Protein 3ONJ (pdb70)

Radius of gyration: 15.54 Å; Cα contacts (8 Å, |Δi|>4): 69; chains: 1; bounding box: 18×23×51 Å

B-factor: mean 13.5, std 8.33, range [3.35, 49.94]

Sequence (97 aa):
SLLISYESDFKTTLEQAKASLAEAPSQPLSQRNTTLKHVEQQQDELFDLLDQMDVEVNNSIGDASERATYKAKLREWKKTIQSDIKRPLQSLVDSGD

Organism: Saccharomyces cerevisiae (strain ATCC 204508 / S288c) (NCBI:txid559292)

Foldseek 3Di:
DVLVVLVVVLVVLLVVLLVLLVCLLVDDVVVSVVSLVVSVVSLVVNVVSLVVNLVCLVVPPDDPVVSVVSVVVSVVSVVC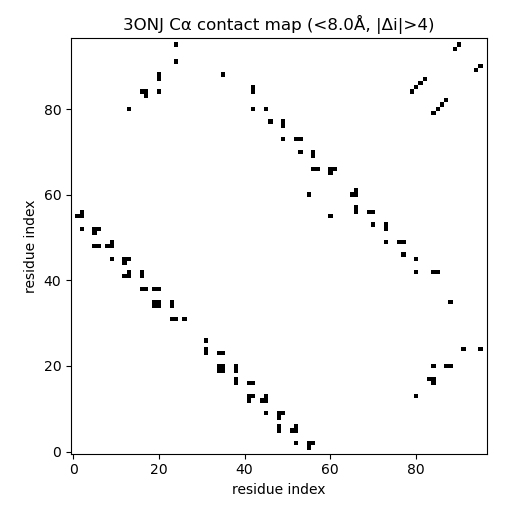SCVRRVVSSCCCVPVVD

Structure (mmCIF, N/CA/C/O backbone):
data_3ONJ
#
_entry.id   3ONJ
#
_cell.length_a   32.112
_cell.length_b   49.751
_cell.length_c   51.690
_cell.angle_alpha   90.000
_cell.angle_beta   90.000
_cell.angle_gamma   90.000
#
_symmetry.space_group_name_H-M   'P 21 21 21'
#
loop_
_entity.id
_entity.type
_entity.pdbx_description
1 polymer 't-SNARE VTI1'
2 water water
#
loop_
_atom_site.group_PDB
_atom_site.id
_atom_site.type_symbol
_atom_site.label_atom_id
_atom_site.label_alt_id
_atom_site.label_comp_id
_atom_site.label_asym_id
_atom_site.label_entity_id
_atom_site.label_seq_id
_atom_site.pdbx_PDB_ins_code
_atom_site.Cartn_x
_atom_site.Cartn_y
_atom_site.Cartn_z
_atom_site.occupancy
_atom_site.B_iso_or_equiv
_atom_site.auth_seq_id
_atom_site.auth_comp_id
_atom_site.auth_asym_id
_atom_site.auth_atom_id
_atom_site.pdbx_PDB_model_num
ATOM 1 N N . SER A 1 1 ? 7.896 -18.830 6.636 1.00 10.64 3 SER A N 1
ATOM 2 C CA . SER A 1 1 ? 7.536 -17.522 7.186 1.00 12.84 3 SER A CA 1
ATOM 3 C C . SER A 1 1 ? 7.121 -16.585 6.054 1.00 8.34 3 SER A C 1
ATOM 4 O O . SER A 1 1 ? 7.454 -16.831 4.895 1.00 4.82 3 SER A O 1
ATOM 7 N N . LEU A 1 2 ? 6.397 -15.518 6.379 1.00 6.09 4 LEU A N 1
ATOM 8 C CA . LEU A 1 2 ? 6.039 -14.535 5.361 1.00 5.71 4 LEU A CA 1
ATOM 9 C C . LEU A 1 2 ? 7.280 -13.924 4.733 1.00 7.26 4 LEU A C 1
ATOM 10 O O . LEU A 1 2 ? 7.379 -13.803 3.517 1.00 3.74 4 LEU A O 1
ATOM 15 N N . LEU A 1 3 ? 8.232 -13.543 5.579 1.00 6.30 5 LEU A N 1
ATOM 16 C CA . LEU A 1 3 ? 9.468 -12.933 5.103 1.00 5.08 5 LEU A CA 1
ATOM 17 C C . LEU A 1 3 ? 10.173 -13.786 4.059 1.00 6.20 5 LEU A C 1
ATOM 18 O O . LEU A 1 3 ? 10.619 -13.285 3.024 1.00 4.80 5 LEU A O 1
ATOM 23 N N . ILE A 1 4 ? 10.298 -15.075 4.338 1.00 3.35 6 ILE A N 1
ATOM 24 C CA . ILE A 1 4 ? 10.931 -15.971 3.383 1.00 4.99 6 ILE A CA 1
ATOM 25 C C . ILE A 1 4 ? 10.104 -16.053 2.099 1.00 4.62 6 ILE A C 1
ATOM 26 O O . ILE A 1 4 ? 10.649 -16.084 0.994 1.00 4.75 6 ILE A O 1
ATOM 31 N N . SER A 1 5 ? 8.784 -16.061 2.232 1.00 3.80 7 SER A N 1
ATOM 32 C CA . SER A 1 5 ? 7.939 -16.090 1.034 1.00 6.62 7 SER A CA 1
ATOM 33 C C . SER A 1 5 ? 8.206 -14.876 0.139 1.00 5.68 7 SER A C 1
ATOM 34 O O . SER A 1 5 ? 8.240 -14.998 -1.090 1.00 4.42 7 SER A O 1
ATOM 37 N N . TYR A 1 6 ? 8.413 -13.712 0.746 1.00 7.75 8 TYR A N 1
ATOM 38 C CA . TYR A 1 6 ? 8.664 -12.498 -0.034 1.00 5.06 8 TYR A CA 1
ATOM 39 C C . TYR A 1 6 ? 10.030 -12.533 -0.696 1.00 4.56 8 TYR A C 1
ATOM 40 O O . TYR A 1 6 ? 10.171 -12.112 -1.834 1.00 3.77 8 TYR A O 1
ATOM 49 N N . GLU A 1 7 ? 11.042 -12.992 0.037 1.00 4.33 9 GLU A N 1
ATOM 50 C CA . GLU A 1 7 ? 12.396 -13.084 -0.503 1.00 5.57 9 GLU A CA 1
ATOM 51 C C . GLU A 1 7 ? 12.460 -13.962 -1.745 1.00 6.28 9 GLU A C 1
ATOM 52 O O . GLU A 1 7 ? 13.077 -13.609 -2.760 1.00 4.03 9 GLU A O 1
ATOM 58 N N . SER A 1 8 ? 11.850 -15.135 -1.643 1.00 4.45 10 SER A N 1
ATOM 59 C CA . SER A 1 8 ? 11.816 -16.057 -2.765 1.00 4.65 10 SER A CA 1
ATOM 60 C C . SER A 1 8 ? 11.040 -15.472 -3.953 1.00 6.37 10 SER A C 1
ATOM 61 O O . SER A 1 8 ? 11.440 -15.638 -5.106 1.00 5.59 10 SER A O 1
ATOM 64 N N . ASP A 1 9 ? 9.936 -14.786 -3.665 1.00 4.97 11 ASP A N 1
ATOM 65 C CA . ASP A 1 9 ? 9.121 -14.158 -4.709 1.00 5.28 11 ASP A CA 1
ATOM 66 C C . ASP A 1 9 ? 9.928 -13.065 -5.393 1.00 6.05 11 ASP A C 1
ATOM 67 O O . ASP A 1 9 ? 9.905 -12.937 -6.626 1.00 6.14 11 ASP A O 1
ATOM 72 N N . PHE A 1 10 ? 10.657 -12.291 -4.592 1.00 4.15 12 PHE A N 1
ATOM 7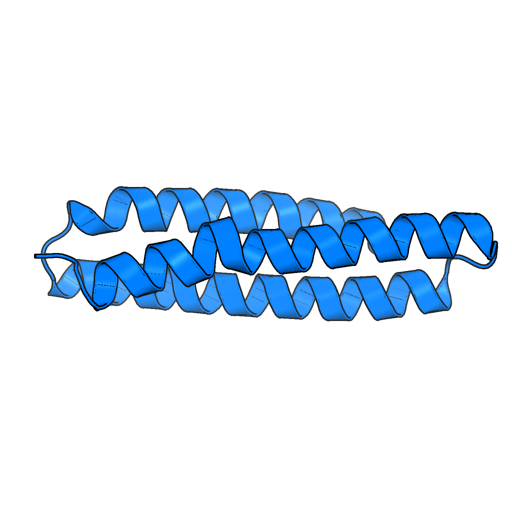3 C CA . PHE A 1 10 ? 11.530 -11.242 -5.119 1.00 4.09 12 PHE A CA 1
ATOM 74 C C . PHE A 1 10 ? 12.580 -11.828 -6.067 1.00 5.01 12 PHE A C 1
ATOM 75 O O . PHE A 1 10 ? 12.742 -11.368 -7.197 1.00 4.60 12 PHE A O 1
ATOM 83 N N . LYS A 1 11 ? 13.295 -12.847 -5.605 1.00 3.41 13 LYS A N 1
ATOM 84 C CA . LYS A 1 11 ? 14.371 -13.430 -6.402 1.00 6.77 13 LYS A CA 1
ATOM 85 C C . LYS A 1 11 ? 13.854 -14.040 -7.709 1.00 9.08 13 LYS A C 1
ATOM 86 O O . LYS A 1 11 ? 14.479 -13.876 -8.759 1.00 6.81 13 LYS A O 1
ATOM 92 N N . THR A 1 12 ? 12.720 -14.739 -7.637 1.00 3.86 14 THR A N 1
ATOM 93 C CA . THR A 1 12 ? 12.141 -15.396 -8.813 1.00 8.43 14 THR A CA 1
ATOM 94 C C . THR A 1 12 ? 11.611 -14.365 -9.821 1.00 7.39 14 THR A C 1
ATOM 95 O O . THR A 1 12 ? 11.791 -14.491 -11.038 1.00 5.15 14 THR A O 1
ATOM 99 N N . THR A 1 13 ? 10.965 -13.338 -9.297 1.00 5.91 15 THR A N 1
ATOM 100 C CA . THR A 1 13 ? 10.458 -12.253 -10.131 1.00 6.40 15 THR A CA 1
ATOM 101 C C . THR A 1 13 ? 11.600 -11.494 -10.803 1.00 6.25 15 THR A C 1
ATOM 102 O O . THR A 1 13 ? 11.521 -11.163 -11.984 1.00 8.34 15 THR A O 1
ATOM 106 N N . LEU A 1 14 ? 12.664 -11.219 -10.054 1.00 4.44 16 LEU A N 1
ATOM 107 C CA . LEU A 1 14 ? 13.820 -10.530 -10.616 1.00 5.59 16 LEU A CA 1
ATOM 108 C C . LEU A 1 14 ? 14.432 -11.348 -11.753 1.00 7.54 16 LEU A C 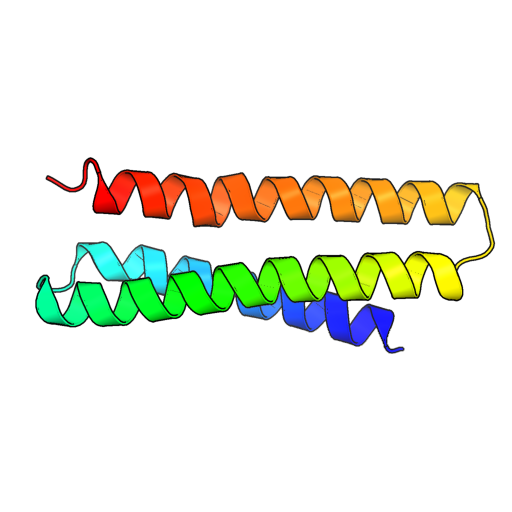1
ATOM 109 O O . LEU A 1 14 ? 14.742 -10.824 -12.831 1.00 7.22 16 LEU A O 1
ATOM 114 N N . GLU A 1 15 ? 14.591 -12.644 -11.519 1.00 5.99 17 GLU A N 1
ATOM 115 C CA . GLU A 1 15 ? 15.104 -13.535 -12.550 1.00 8.63 17 GLU A CA 1
ATOM 116 C C . GLU A 1 15 ? 14.238 -13.536 -13.820 1.00 10.71 17 GLU A C 1
ATOM 117 O O . GLU A 1 15 ? 14.766 -13.476 -14.936 1.00 7.35 17 GLU A O 1
ATOM 123 N N . GLN A 1 16 ? 12.917 -13.611 -13.649 1.00 8.32 18 GLN A N 1
ATOM 124 C CA . GLN A 1 16 ? 11.992 -13.620 -14.787 1.00 6.54 18 GLN A CA 1
ATOM 125 C C . GLN A 1 16 ? 12.076 -12.305 -15.555 1.00 8.56 18 GLN A C 1
ATOM 126 O O . GLN A 1 16 ? 12.126 -12.301 -16.791 1.00 9.92 18 GLN A O 1
ATOM 132 N N . ALA A 1 17 ? 12.093 -11.194 -14.819 1.00 7.14 19 ALA A N 1
ATOM 133 C CA . ALA A 1 17 ? 12.180 -9.866 -15.425 1.00 9.48 19 ALA A CA 1
ATOM 134 C C . ALA A 1 17 ? 13.458 -9.692 -16.240 1.00 6.22 19 ALA A C 1
ATOM 135 O O . ALA A 1 17 ? 13.437 -9.150 -17.350 1.00 7.98 19 ALA A O 1
ATOM 137 N N . LYS A 1 18 ? 14.579 -10.124 -15.669 1.00 5.69 20 LYS A N 1
ATOM 138 C CA . LYS A 1 18 ? 15.856 -10.028 -16.355 1.00 5.88 20 LYS A CA 1
ATOM 139 C C . LYS A 1 18 ? 15.851 -10.843 -17.643 1.00 6.50 20 LYS A C 1
ATOM 140 O O . LYS A 1 18 ? 16.427 -10.429 -18.646 1.00 7.78 20 LYS A O 1
ATOM 146 N N . ALA A 1 19 ? 15.211 -12.007 -17.612 1.00 6.52 21 ALA A N 1
ATOM 147 C CA . ALA A 1 19 ? 15.182 -12.874 -18.786 1.00 9.01 21 ALA A CA 1
ATOM 148 C C . ALA A 1 19 ? 14.328 -12.273 -19.915 1.00 12.04 21 ALA A C 1
ATOM 149 O O . ALA A 1 19 ? 14.712 -12.311 -21.093 1.00 8.09 21 ALA A O 1
ATOM 151 N N . SER A 1 20 ? 13.180 -11.707 -19.551 1.00 7.89 22 SER A N 1
ATOM 152 C CA . SER A 1 20 ? 12.321 -11.030 -20.519 1.00 11.77 22 SER A CA 1
ATOM 153 C C . SER A 1 20 ? 13.040 -9.819 -21.125 1.00 10.90 22 SER A C 1
ATOM 154 O O . SER A 1 20 ? 13.003 -9.602 -22.330 1.00 8.44 22 SER A O 1
ATOM 157 N N . LEU A 1 21 ? 13.705 -9.037 -20.283 1.00 9.65 23 LEU A N 1
ATOM 158 C CA . LEU A 1 21 ? 14.457 -7.885 -20.757 1.00 10.17 23 LEU A CA 1
ATOM 159 C C . LEU A 1 21 ? 15.595 -8.306 -21.703 1.00 12.24 23 LEU A C 1
ATOM 160 O O . LEU A 1 21 ? 15.883 -7.626 -22.686 1.00 12.47 23 LEU A O 1
ATOM 165 N N . ALA A 1 22 ? 16.235 -9.432 -21.408 1.00 8.29 24 ALA A N 1
ATOM 166 C CA . ALA A 1 22 ? 17.291 -9.949 -22.270 1.00 13.68 24 ALA A CA 1
ATOM 167 C C . ALA A 1 22 ? 16.760 -10.427 -23.632 1.00 10.44 24 ALA A C 1
ATOM 168 O O . ALA A 1 22 ? 17.476 -10.376 -24.624 1.00 9.55 24 ALA A O 1
ATOM 170 N N . GLU A 1 23 ? 15.508 -10.883 -23.676 1.00 6.96 25 GLU A N 1
ATOM 171 C CA . GLU A 1 23 ? 14.883 -11.296 -24.933 1.00 12.70 25 GLU A CA 1
ATOM 172 C C . GLU A 1 23 ? 14.397 -10.122 -25.770 1.00 10.76 25 GLU A C 1
ATOM 173 O O . GLU A 1 23 ? 14.390 -10.190 -27.001 1.00 11.63 25 GLU A O 1
ATOM 179 N N . ALA A 1 24 ? 13.985 -9.056 -25.088 1.00 7.16 26 ALA A N 1
ATOM 180 C CA . ALA A 1 24 ? 13.302 -7.924 -25.712 1.00 9.69 26 ALA A CA 1
ATOM 181 C C . ALA A 1 24 ? 13.993 -7.324 -26.950 1.00 9.89 26 ALA A C 1
ATOM 182 O O . ALA A 1 24 ? 13.326 -7.006 -27.932 1.00 8.50 26 ALA A O 1
ATOM 184 N N . PRO A 1 25 ? 15.326 -7.157 -26.904 1.00 8.46 27 PRO A N 1
ATOM 185 C CA . PRO A 1 25 ? 16.035 -6.556 -28.044 1.00 11.70 27 PRO A CA 1
ATOM 186 C C . PRO A 1 25 ? 15.900 -7.339 -29.358 1.00 16.15 27 PRO A C 1
ATOM 187 O O . PRO A 1 25 ? 16.160 -6.784 -30.431 1.00 16.66 27 PRO A O 1
ATOM 191 N N . SER A 1 26 ? 15.487 -8.599 -29.284 1.00 8.69 28 SER A N 1
ATOM 192 C CA . SER A 1 26 ? 15.376 -9.419 -30.485 1.00 12.53 28 SER A CA 1
ATOM 193 C C . SER A 1 26 ? 13.951 -9.442 -31.032 1.00 15.77 28 SER A C 1
ATOM 194 O O . SER A 1 26 ? 13.665 -10.133 -32.010 1.00 10.41 28 SER A O 1
ATOM 197 N N . GLN A 1 27 ? 13.056 -8.688 -30.398 1.00 12.72 29 GLN A N 1
ATOM 198 C CA . GLN A 1 27 ? 11.647 -8.683 -30.786 1.00 7.40 29 GLN A CA 1
ATOM 199 C C . GLN A 1 27 ? 11.308 -7.429 -31.581 1.00 8.50 29 GLN A C 1
ATOM 200 O O . GLN A 1 27 ? 11.763 -6.341 -31.242 1.00 8.60 29 GLN A O 1
ATOM 206 N N . PRO A 1 28 ? 10.502 -7.581 -32.647 1.00 11.06 30 PRO A N 1
ATOM 207 C CA . PRO A 1 28 ? 9.964 -6.439 -33.395 1.00 10.85 30 PRO A CA 1
ATOM 208 C C . PRO A 1 28 ? 9.237 -5.507 -32.430 1.00 11.85 30 PRO A C 1
ATOM 209 O O . PRO A 1 28 ? 8.688 -5.995 -31.446 1.00 9.20 30 PRO A O 1
ATOM 213 N N . LEU A 1 29 ? 9.228 -4.204 -32.709 1.00 7.50 31 LEU A N 1
ATOM 214 C CA . LEU A 1 29 ? 8.792 -3.212 -31.723 1.00 12.11 31 LEU A CA 1
ATOM 215 C C . LEU A 1 29 ? 7.399 -3.413 -31.114 1.00 7.19 31 LEU A C 1
ATOM 216 O O . LEU A 1 29 ? 7.207 -3.178 -29.932 1.00 9.89 31 LEU A O 1
ATOM 221 N N . SER A 1 30 ? 6.424 -3.825 -31.908 1.00 6.15 32 SER A N 1
ATOM 222 C CA . SER A 1 30 ? 5.084 -3.997 -31.370 1.00 8.65 32 SER A CA 1
ATOM 223 C C . SER A 1 30 ? 5.063 -5.043 -30.246 1.00 9.50 32 SER A C 1
ATOM 224 O O . SER A 1 30 ? 4.502 -4.808 -29.166 1.00 11.04 32 SER A O 1
ATOM 227 N N . GLN A 1 31 ? 5.700 -6.183 -30.490 1.00 8.75 33 GLN A N 1
ATOM 228 C CA . GLN A 1 31 ? 5.826 -7.224 -29.468 1.00 7.53 33 GLN A CA 1
ATOM 229 C C . GLN A 1 31 ? 6.729 -6.745 -28.343 1.00 7.66 33 GLN A C 1
ATOM 230 O O . GLN A 1 31 ? 6.469 -6.994 -27.163 1.00 8.45 33 GLN A O 1
ATOM 236 N N . ARG A 1 32 ? 7.800 -6.053 -28.712 1.00 8.32 34 ARG A N 1
ATOM 237 C CA . ARG A 1 32 ? 8.737 -5.543 -27.724 1.00 6.73 34 ARG A CA 1
ATOM 238 C C . ARG A 1 32 ? 8.022 -4.630 -26.730 1.00 9.27 34 ARG A C 1
ATOM 239 O O . ARG A 1 32 ? 8.285 -4.670 -25.521 1.00 7.79 34 ARG A O 1
ATOM 247 N N . ASN A 1 33 ? 7.126 -3.801 -27.252 1.00 6.91 35 ASN A N 1
ATOM 248 C CA . ASN A 1 33 ? 6.353 -2.892 -26.423 1.00 7.59 35 ASN A CA 1
ATOM 249 C C . ASN A 1 33 ? 5.595 -3.661 -25.357 1.00 8.32 35 ASN A C 1
ATOM 250 O O . ASN A 1 33 ? 5.595 -3.278 -24.187 1.00 7.38 35 ASN A O 1
ATOM 255 N N . THR A 1 34 ? 4.974 -4.764 -25.755 1.00 5.67 36 THR A N 1
ATOM 256 C CA . THR A 1 34 ? 4.246 -5.613 -24.807 1.00 8.17 36 THR A CA 1
ATOM 257 C C . THR A 1 34 ? 5.178 -6.243 -23.761 1.00 7.06 36 THR A C 1
ATOM 258 O O . THR A 1 34 ? 4.894 -6.219 -22.572 1.00 6.38 36 THR A O 1
ATOM 262 N N . THR A 1 35 ? 6.295 -6.796 -24.214 1.00 6.34 37 THR A N 1
ATOM 263 C CA . THR A 1 35 ? 7.288 -7.366 -23.315 1.00 7.81 37 THR A CA 1
ATOM 264 C C . THR A 1 35 ? 7.804 -6.357 -22.286 1.00 6.73 37 THR A C 1
ATOM 265 O O . THR A 1 35 ? 7.875 -6.657 -21.098 1.00 5.80 37 THR A O 1
ATOM 269 N N . LEU A 1 36 ? 8.152 -5.160 -22.742 1.00 5.57 38 LEU A N 1
ATOM 270 C CA . LEU A 1 36 ? 8.636 -4.131 -21.825 1.00 4.11 38 LEU A CA 1
ATOM 271 C C . LEU A 1 36 ? 7.587 -3.681 -20.795 1.00 7.08 38 LEU A C 1
ATOM 272 O O . LEU A 1 36 ? 7.924 -3.355 -19.664 1.00 5.31 38 LEU A O 1
ATOM 277 N N . LYS A 1 37 ? 6.321 -3.631 -21.183 1.00 7.42 39 LYS A N 1
ATOM 278 C CA . LYS A 1 37 ? 5.282 -3.325 -20.199 1.00 6.98 39 LYS A CA 1
ATOM 279 C C . LYS A 1 37 ? 5.231 -4.402 -19.122 1.00 6.39 39 LYS A C 1
ATOM 280 O O . LYS A 1 37 ? 4.988 -4.105 -17.952 1.00 6.63 39 LYS A O 1
ATOM 286 N N . HIS A 1 38 ? 5.448 -5.653 -19.518 1.00 5.78 40 HIS A N 1
ATOM 287 C CA . HIS A 1 38 ? 5.470 -6.748 -18.551 1.00 8.49 40 HIS A CA 1
ATOM 288 C C . HIS A 1 38 ? 6.670 -6.599 -17.607 1.00 7.58 40 HIS A C 1
ATOM 289 O O . HIS A 1 38 ? 6.544 -6.783 -16.402 1.00 7.84 40 HIS A O 1
ATOM 296 N N . VAL A 1 39 ? 7.828 -6.267 -18.168 1.00 5.97 41 VAL A N 1
ATOM 297 C CA . VAL A 1 39 ? 9.020 -6.005 -17.366 1.00 5.81 41 VAL A CA 1
ATOM 298 C C . VAL A 1 39 ? 8.761 -4.853 -16.397 1.00 7.06 41 VAL A C 1
ATOM 299 O O . VAL A 1 39 ? 9.171 -4.899 -15.235 1.00 6.16 41 VAL A O 1
ATOM 303 N N . GLU A 1 40 ? 8.074 -3.820 -16.875 1.00 4.96 42 GLU A N 1
ATOM 304 C CA . GLU A 1 40 ? 7.759 -2.672 -16.020 1.00 6.64 42 GLU A CA 1
ATOM 305 C C . GLU A 1 40 ? 6.823 -3.070 -14.875 1.00 7.71 42 GLU A C 1
ATOM 306 O O . GLU A 1 40 ? 6.977 -2.627 -13.734 1.00 6.09 42 GLU A O 1
ATOM 312 N N . GLN A 1 41 ? 5.864 -3.934 -15.168 1.00 6.74 43 GLN A N 1
ATOM 313 C CA . GLN A 1 41 ? 4.988 -4.435 -14.121 1.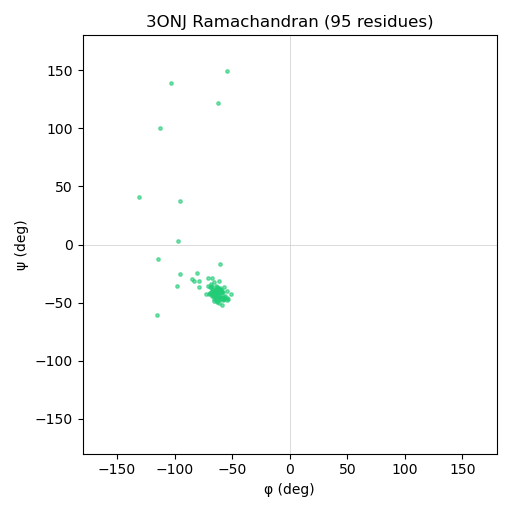00 7.35 43 GLN A CA 1
ATOM 314 C C . GLN A 1 41 ? 5.775 -5.224 -13.079 1.00 8.31 43 GLN A C 1
ATOM 315 O O . GLN A 1 41 ? 5.532 -5.099 -11.873 1.00 6.64 43 GLN A O 1
ATOM 321 N N . GLN A 1 42 ? 6.709 -6.046 -13.543 1.00 6.01 44 GLN A N 1
ATOM 322 C CA . GLN A 1 42 ? 7.527 -6.846 -12.631 1.00 7.02 44 GLN A CA 1
ATOM 323 C C . GLN A 1 42 ? 8.464 -5.957 -11.801 1.00 6.71 44 GLN A C 1
ATOM 324 O O . GLN A 1 42 ? 8.670 -6.186 -10.606 1.00 5.43 44 GLN A O 1
ATOM 330 N N . GLN A 1 43 ? 9.002 -4.919 -12.429 1.00 5.44 45 GLN A N 1
ATOM 331 C CA . GLN A 1 43 ? 9.767 -3.914 -11.695 1.00 5.28 45 GLN A CA 1
ATOM 332 C C . GLN A 1 43 ? 8.933 -3.346 -10.534 1.00 5.45 45 GLN A C 1
ATOM 333 O O . GLN A 1 43 ? 9.413 -3.228 -9.413 1.00 3.78 45 GLN A O 1
ATOM 339 N N . ASP A 1 44 ? 7.676 -3.007 -10.808 1.00 3.90 46 ASP A N 1
ATOM 340 C CA . ASP A 1 44 ? 6.783 -2.518 -9.759 1.00 8.23 46 ASP A CA 1
ATOM 341 C C . ASP A 1 44 ? 6.534 -3.564 -8.669 1.00 5.55 46 ASP A C 1
ATOM 342 O O . ASP A 1 44 ? 6.509 -3.233 -7.487 1.00 5.49 46 ASP A O 1
ATOM 347 N N . GLU A 1 45 ? 6.361 -4.823 -9.066 1.00 7.62 47 GLU A N 1
ATOM 348 C CA . GLU A 1 45 ? 6.173 -5.907 -8.101 1.00 4.05 47 GLU A CA 1
ATOM 349 C C . GLU A 1 45 ? 7.386 -6.035 -7.195 1.00 5.45 47 GLU A C 1
ATOM 350 O O . GLU A 1 45 ? 7.250 -6.296 -6.001 1.00 5.49 47 GLU A O 1
ATOM 356 N N . LEU A 1 46 ? 8.570 -5.866 -7.770 1.00 3.75 48 LEU A N 1
ATOM 357 C CA . LEU A 1 46 ? 9.823 -5.885 -7.005 1.00 3.48 48 LEU A CA 1
ATOM 358 C C . LEU A 1 46 ? 9.891 -4.800 -5.933 1.00 3.98 48 LEU A C 1
ATOM 359 O O . LEU A 1 46 ? 10.278 -5.071 -4.793 1.00 4.56 48 LEU A O 1
ATOM 364 N N . PHE A 1 47 ? 9.541 -3.571 -6.301 1.00 4.53 49 PHE A N 1
ATOM 365 C CA . PHE A 1 47 ? 9.419 -2.494 -5.311 1.00 5.51 49 PHE A CA 1
ATOM 366 C C . PHE A 1 47 ? 8.340 -2.794 -4.272 1.00 5.13 49 PHE A C 1
ATOM 367 O O . PHE A 1 47 ? 8.518 -2.521 -3.089 1.00 7.92 49 PHE A O 1
ATOM 375 N N . ASP A 1 48 ? 7.215 -3.333 -4.723 1.00 5.26 50 ASP A N 1
ATOM 376 C CA . ASP A 1 48 ? 6.143 -3.765 -3.810 1.00 7.44 50 ASP A CA 1
ATOM 377 C C . ASP A 1 48 ? 6.655 -4.784 -2.796 1.00 6.72 50 ASP A C 1
ATOM 378 O O . ASP A 1 48 ? 6.345 -4.711 -1.609 1.00 4.70 50 ASP A O 1
ATOM 383 N N . LEU A 1 49 ? 7.409 -5.765 -3.279 1.00 5.40 51 LEU A N 1
ATOM 384 C CA . LEU A 1 49 ? 7.953 -6.785 -2.392 1.00 7.55 51 LEU A CA 1
ATOM 385 C C . LEU A 1 49 ? 8.948 -6.202 -1.396 1.00 6.74 51 LEU A C 1
ATOM 386 O O . LEU A 1 49 ? 8.936 -6.576 -0.226 1.00 5.51 51 LEU A O 1
ATOM 391 N N . LEU A 1 50 ? 9.796 -5.280 -1.851 1.00 5.96 52 LEU A N 1
ATOM 392 C CA . LEU A 1 50 ? 10.712 -4.581 -0.949 1.00 5.34 52 LEU A CA 1
ATOM 393 C C . LEU A 1 50 ? 9.955 -3.875 0.181 1.00 7.19 52 LEU A C 1
ATOM 394 O O . LEU A 1 50 ? 10.355 -3.944 1.339 1.00 5.84 52 LEU A O 1
ATOM 399 N N . ASP A 1 51 ? 8.875 -3.178 -0.170 1.00 6.55 53 ASP A N 1
ATOM 400 C CA . ASP A 1 51 ? 8.016 -2.522 0.821 1.00 4.88 53 ASP A CA 1
ATOM 401 C C . ASP A 1 51 ? 7.455 -3.527 1.843 1.00 7.41 53 ASP A C 1
ATOM 402 O O . ASP A 1 51 ? 7.478 -3.283 3.047 1.00 6.60 53 ASP A O 1
ATOM 407 N N . GLN A 1 52 ? 6.944 -4.652 1.356 1.00 5.62 54 GLN A N 1
ATOM 408 C CA . GLN A 1 52 ? 6.415 -5.695 2.238 1.00 4.87 54 GLN A CA 1
ATOM 409 C C . GLN A 1 52 ? 7.502 -6.293 3.138 1.00 4.17 54 GLN A C 1
ATOM 410 O O . GLN A 1 52 ? 7.274 -6.562 4.312 1.00 4.25 54 GLN A O 1
ATOM 416 N N . MET A 1 53 ? 8.693 -6.499 2.594 1.00 4.51 55 MET A N 1
ATOM 417 C CA . MET A 1 53 ? 9.794 -6.991 3.417 1.00 3.77 55 MET A CA 1
ATOM 418 C C . MET A 1 53 ? 10.241 -5.994 4.497 1.00 5.75 55 MET A C 1
ATOM 419 O O . MET A 1 53 ? 10.510 -6.387 5.631 1.00 6.12 55 MET A O 1
ATOM 424 N N . ASP A 1 54 ? 10.323 -4.714 4.143 1.00 9.31 56 ASP A N 1
ATOM 425 C CA . ASP A 1 54 ? 10.658 -3.667 5.112 1.00 8.02 56 ASP A CA 1
ATOM 426 C C . ASP A 1 54 ? 9.709 -3.732 6.305 1.00 8.78 56 ASP A C 1
ATOM 427 O O . ASP A 1 54 ? 10.139 -3.675 7.453 1.00 5.94 56 ASP A O 1
ATOM 432 N N . VAL A 1 55 ? 8.415 -3.823 6.016 1.00 6.10 57 VAL A N 1
ATOM 433 C CA . VAL A 1 55 ? 7.391 -3.847 7.056 1.00 5.42 57 VAL A CA 1
ATOM 434 C C . VAL A 1 55 ? 7.526 -5.110 7.898 1.00 12.10 57 VAL A C 1
ATOM 435 O O . VAL A 1 55 ? 7.473 -5.055 9.126 1.00 7.33 57 VAL A O 1
ATOM 439 N N . GLU A 1 56 ? 7.717 -6.242 7.229 1.00 7.53 58 GLU A N 1
ATOM 440 C CA . GLU A 1 56 ? 7.819 -7.527 7.923 1.00 11.47 58 GLU A CA 1
ATOM 441 C C . GLU A 1 56 ? 9.100 -7.654 8.749 1.00 10.29 58 GLU A C 1
ATOM 442 O O . GLU A 1 56 ? 9.101 -8.244 9.832 1.00 10.22 58 GLU A O 1
ATOM 448 N N . VAL A 1 57 ? 10.194 -7.106 8.240 1.00 6.05 59 VAL A N 1
ATOM 449 C CA . VAL A 1 57 ? 11.421 -7.069 9.016 1.00 6.96 59 VAL A CA 1
ATOM 450 C C . VAL A 1 57 ? 11.187 -6.224 10.263 1.00 10.86 59 VAL A C 1
ATOM 451 O O . VAL A 1 57 ? 11.492 -6.641 11.380 1.00 14.43 59 VAL A O 1
ATOM 455 N N . ASN A 1 58 ? 10.608 -5.046 10.060 1.00 8.66 60 ASN A N 1
ATOM 456 C CA . ASN A 1 58 ? 10.313 -4.125 11.157 1.00 12.11 60 ASN A CA 1
ATOM 457 C C . ASN A 1 58 ? 9.418 -4.775 12.211 1.00 16.21 60 ASN A C 1
ATOM 458 O O . ASN A 1 58 ? 9.588 -4.537 13.407 1.00 18.34 60 ASN A O 1
ATOM 463 N N . ASN A 1 59 ? 8.481 -5.614 11.776 1.00 12.08 61 ASN A N 1
ATOM 464 C CA . ASN A 1 59 ? 7.522 -6.233 12.696 1.00 13.08 61 ASN A CA 1
ATOM 465 C C . ASN A 1 59 ? 8.001 -7.505 13.384 1.00 18.17 61 ASN A C 1
ATOM 466 O O . ASN A 1 59 ? 7.560 -7.814 14.493 1.00 11.46 61 ASN A O 1
ATOM 471 N N . SER A 1 60 ? 8.877 -8.258 12.728 1.00 17.53 62 SER A N 1
ATOM 472 C CA . SER A 1 60 ? 9.189 -9.604 13.205 1.00 16.29 62 SER A CA 1
ATOM 473 C C . SER A 1 60 ? 10.621 -9.822 13.687 1.00 15.41 62 SER A C 1
ATOM 474 O O . SER A 1 60 ? 10.913 -10.838 14.313 1.00 23.70 62 SER A O 1
ATOM 477 N N . ILE A 1 61 ? 11.515 -8.885 13.401 1.00 16.35 63 ILE A N 1
ATOM 478 C CA . ILE A 1 61 ? 12.914 -9.057 13.779 1.00 18.64 63 ILE A CA 1
ATOM 479 C C . ILE A 1 61 ? 13.322 -8.042 14.849 1.00 16.56 63 ILE A C 1
ATOM 480 O O . ILE A 1 61 ? 13.603 -6.880 14.550 1.00 21.72 63 ILE A O 1
ATOM 485 N N . GLY A 1 62 ? 13.348 -8.489 16.101 1.00 18.46 64 GLY A N 1
ATOM 486 C CA . GLY A 1 62 ? 13.553 -7.602 17.230 1.00 16.81 64 GLY A CA 1
ATOM 487 C C . GLY A 1 62 ? 14.999 -7.268 17.545 1.00 20.97 64 GLY A C 1
ATOM 488 O O . GLY A 1 62 ? 15.288 -6.177 18.036 1.00 26.33 64 GLY A O 1
ATOM 489 N N . ASP A 1 63 ? 15.906 -8.200 17.269 1.00 23.65 65 ASP A N 1
ATOM 490 C CA . ASP A 1 63 ? 17.336 -7.974 17.495 1.00 22.21 65 ASP A CA 1
ATOM 491 C C . ASP A 1 63 ? 17.867 -6.818 16.645 1.00 25.85 65 ASP A C 1
ATOM 492 O O . ASP A 1 63 ? 17.774 -6.853 15.421 1.00 21.07 65 ASP A O 1
ATOM 494 N N . ALA A 1 64 ? 18.432 -5.807 17.301 1.00 23.48 66 ALA A N 1
ATOM 495 C CA . ALA A 1 64 ? 18.889 -4.592 16.623 1.00 31.97 66 ALA A CA 1
ATOM 496 C C . ALA A 1 64 ? 19.962 -4.856 15.563 1.00 32.48 66 ALA A C 1
ATOM 497 O O . ALA A 1 64 ? 19.960 -4.232 14.499 1.00 20.42 66 ALA A O 1
ATOM 499 N N . SER A 1 65 ? 20.875 -5.775 15.866 1.00 32.84 67 SER A N 1
ATOM 500 C CA . SER A 1 65 ? 21.961 -6.125 14.954 1.00 31.33 67 SER A CA 1
ATOM 501 C C . SER A 1 65 ? 21.466 -6.929 13.756 1.00 32.33 67 SER A C 1
ATOM 502 O O . SER A 1 65 ? 21.893 -6.698 12.628 1.00 29.07 67 SER A O 1
ATOM 505 N N . GLU A 1 66 ? 20.573 -7.881 14.012 1.00 22.62 68 GLU A N 1
ATOM 506 C CA . GLU A 1 66 ? 20.010 -8.711 12.955 1.00 26.55 68 GLU A CA 1
ATOM 507 C C . GLU A 1 66 ? 19.048 -7.919 12.062 1.00 20.67 68 GLU A C 1
ATOM 508 O O . GLU A 1 66 ? 18.893 -8.217 10.878 1.00 18.52 68 GLU A O 1
ATOM 514 N N . ARG A 1 67 ? 18.414 -6.903 12.634 1.00 16.42 69 ARG A N 1
ATOM 515 C CA . ARG A 1 67 ? 17.593 -5.989 11.857 1.00 19.04 69 ARG A CA 1
ATOM 516 C C . ARG A 1 67 ? 18.472 -5.170 10.906 1.00 19.23 69 ARG A C 1
ATOM 517 O O . ARG A 1 67 ? 18.144 -5.009 9.731 1.00 11.06 69 ARG A O 1
ATOM 520 N N . ALA A 1 68 ? 19.596 -4.671 11.416 1.00 13.47 70 ALA A N 1
ATOM 521 C CA . ALA A 1 68 ? 20.529 -3.890 10.608 1.00 18.83 70 ALA A CA 1
ATOM 522 C C . ALA A 1 68 ? 21.070 -4.700 9.426 1.00 12.31 70 ALA A C 1
ATOM 523 O O . ALA A 1 68 ? 21.263 -4.171 8.327 1.00 13.46 70 ALA A O 1
ATOM 525 N N . THR A 1 69 ? 21.302 -5.986 9.658 1.00 14.11 71 THR A N 1
ATOM 526 C CA . THR A 1 69 ? 21.748 -6.896 8.610 1.00 15.36 71 THR A CA 1
ATOM 527 C C . THR A 1 69 ? 20.678 -7.076 7.533 1.00 19.93 71 THR A C 1
ATOM 528 O O . THR A 1 69 ? 20.953 -7.009 6.331 1.00 8.96 71 THR A O 1
ATOM 532 N N . TYR A 1 70 ? 19.447 -7.303 7.962 1.00 12.32 72 TYR A N 1
ATOM 533 C CA . TYR A 1 70 ? 18.377 -7.438 7.005 1.00 11.84 72 TYR A CA 1
ATOM 534 C C . TYR A 1 70 ? 18.199 -6.148 6.219 1.00 10.31 72 TYR A C 1
ATOM 535 O O . TYR A 1 70 ? 17.959 -6.162 5.014 1.00 9.99 72 TYR A O 1
ATOM 544 N N . LYS A 1 71 ? 18.327 -5.028 6.914 1.00 11.44 73 LYS A N 1
ATOM 545 C CA . LYS A 1 71 ? 18.103 -3.742 6.293 1.00 12.85 73 LYS A CA 1
ATOM 546 C C . LYS A 1 71 ? 19.188 -3.421 5.276 1.00 12.90 73 LYS A C 1
ATOM 547 O O . LYS A 1 71 ? 18.914 -2.791 4.266 1.00 9.53 73 LYS A O 1
ATOM 550 N N . ALA A 1 72 ? 20.415 -3.860 5.532 1.00 10.68 74 ALA A 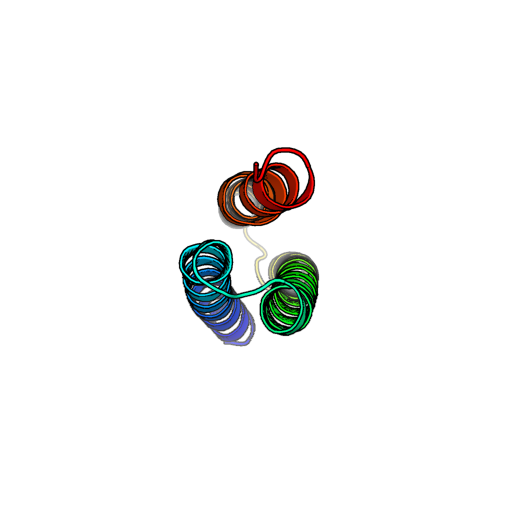N 1
ATOM 551 C CA . ALA A 1 72 ? 21.477 -3.681 4.551 1.00 10.07 74 ALA A CA 1
ATOM 552 C C . ALA A 1 72 ? 21.201 -4.524 3.294 1.00 6.83 74 ALA A C 1
ATOM 553 O O . ALA A 1 72 ? 21.438 -4.086 2.172 1.00 7.83 74 ALA A O 1
ATOM 555 N N . LYS A 1 73 ? 20.710 -5.739 3.493 1.00 6.96 75 LYS A N 1
ATOM 556 C CA . LYS A 1 73 ? 20.426 -6.639 2.383 1.00 6.82 75 LYS A CA 1
ATOM 557 C C . LYS A 1 73 ? 19.335 -6.035 1.489 1.00 9.15 75 LYS A C 1
ATOM 558 O O . LYS A 1 73 ? 19.460 -6.040 0.267 1.00 4.79 75 LYS A O 1
ATOM 564 N N . LEU A 1 74 ? 18.292 -5.482 2.112 1.00 7.15 76 LEU A N 1
ATOM 565 C CA . LEU A 1 74 ? 17.156 -4.932 1.375 1.00 7.31 76 LEU A CA 1
ATOM 566 C C . LEU A 1 74 ? 17.579 -3.692 0.591 1.00 5.85 76 LEU A C 1
ATOM 567 O O . LEU A 1 74 ? 17.132 -3.465 -0.532 1.00 4.23 76 LEU A O 1
ATOM 572 N N . ARG A 1 75 ? 18.473 -2.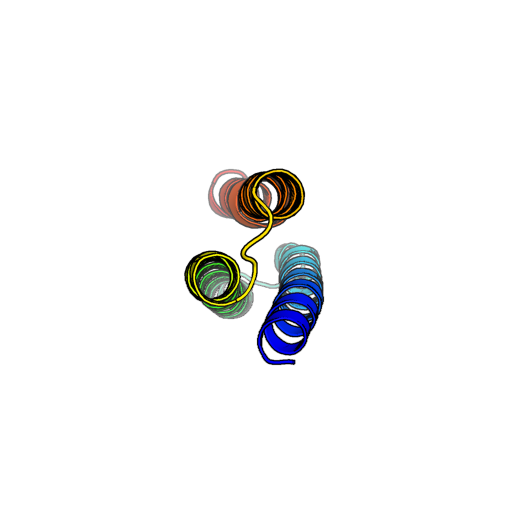915 1.182 1.00 4.80 77 ARG A N 1
ATOM 573 C CA . ARG A 1 75 ? 19.044 -1.747 0.518 1.00 8.23 77 ARG A CA 1
ATOM 574 C C . ARG A 1 75 ? 19.857 -2.165 -0.722 1.00 8.20 77 ARG A C 1
ATOM 575 O O . ARG A 1 75 ? 19.755 -1.548 -1.781 1.00 4.66 77 ARG A O 1
ATOM 578 N N . GLU A 1 76 ? 20.646 -3.224 -0.596 1.00 6.12 78 GLU A N 1
ATOM 579 C CA . GLU A 1 76 ? 21.359 -3.760 -1.758 1.00 5.59 78 GLU A CA 1
ATOM 580 C C . GLU A 1 76 ? 20.388 -4.342 -2.803 1.00 5.14 78 GLU A C 1
ATOM 581 O O . GLU A 1 76 ? 20.636 -4.270 -4.010 1.00 4.80 78 GLU A O 1
ATOM 587 N N . TRP A 1 77 ? 19.268 -4.894 -2.347 1.00 5.21 79 TRP A N 1
ATOM 588 C CA . TRP A 1 77 ? 18.261 -5.420 -3.275 1.00 3.91 79 TRP A CA 1
ATOM 589 C C . TRP A 1 77 ? 17.583 -4.298 -4.051 1.00 4.40 79 TRP A C 1
ATOM 590 O O . TRP A 1 77 ? 17.239 -4.456 -5.216 1.00 5.03 79 TRP A O 1
ATOM 601 N N . LYS A 1 78 ? 17.385 -3.165 -3.399 1.00 5.58 80 LYS A N 1
ATOM 602 C CA . LYS A 1 78 ? 16.842 -2.005 -4.093 1.00 6.92 80 LYS A CA 1
ATOM 603 C C . LYS A 1 78 ? 17.809 -1.534 -5.172 1.00 6.55 80 LYS A C 1
ATOM 604 O O . LYS A 1 78 ? 17.396 -1.224 -6.292 1.00 5.79 80 LYS A O 1
ATOM 610 N N . LYS A 1 79 ? 19.098 -1.492 -4.842 1.00 5.52 81 LYS A N 1
ATOM 611 C CA . LYS A 1 79 ? 20.128 -1.143 -5.828 1.00 6.18 81 LYS A CA 1
ATOM 612 C C . LYS A 1 79 ? 20.174 -2.136 -6.980 1.00 6.03 81 LYS A C 1
ATOM 613 O O . LYS A 1 79 ? 20.513 -1.773 -8.109 1.00 8.60 81 LYS A O 1
ATOM 619 N N . THR A 1 80 ? 19.842 -3.389 -6.696 1.00 4.53 82 THR A N 1
ATOM 620 C CA . THR A 1 80 ? 19.843 -4.429 -7.726 1.00 6.57 82 THR A CA 1
ATOM 621 C C . THR A 1 80 ? 18.694 -4.255 -8.725 1.00 7.89 82 THR A C 1
ATOM 622 O O . THR A 1 80 ? 18.854 -4.519 -9.922 1.00 6.22 82 THR A O 1
ATOM 626 N N . ILE A 1 81 ? 17.539 -3.796 -8.243 1.00 6.44 83 ILE A N 1
ATOM 627 C CA . ILE A 1 81 ? 16.447 -3.460 -9.149 1.00 4.93 83 ILE A CA 1
ATOM 628 C C . ILE A 1 81 ? 16.934 -2.375 -10.092 1.00 7.14 83 ILE A C 1
ATOM 629 O O . ILE A 1 81 ? 16.652 -2.384 -11.291 1.00 7.97 83 ILE A O 1
ATOM 634 N N . GLN A 1 82 ? 17.665 -1.422 -9.539 1.00 6.63 84 GLN A N 1
ATOM 635 C CA . GLN A 1 82 ? 18.161 -0.309 -10.332 1.00 7.68 84 GLN A CA 1
ATOM 636 C C . GLN A 1 82 ? 19.217 -0.768 -11.348 1.00 9.34 84 GLN A C 1
ATOM 637 O O . GLN A 1 82 ? 19.173 -0.388 -12.515 1.00 8.48 84 GLN A O 1
ATOM 643 N N . SER A 1 83 ? 20.136 -1.623 -10.922 1.00 7.68 85 SER A N 1
ATOM 644 C CA . SER A 1 83 ? 21.219 -2.049 -11.807 1.00 12.35 85 SER A CA 1
ATOM 645 C C . SER A 1 83 ? 20.787 -3.113 -12.816 1.00 11.48 85 SER A C 1
ATOM 646 O O . SER A 1 83 ? 21.256 -3.126 -13.949 1.00 8.81 85 SER A O 1
ATOM 649 N N . ASP A 1 84 ? 19.906 -4.013 -12.397 1.00 7.65 86 ASP A N 1
ATOM 650 C CA . ASP A 1 84 ? 19.558 -5.162 -13.221 1.00 9.60 86 ASP A CA 1
ATOM 651 C C . ASP A 1 84 ? 18.302 -4.966 -14.065 1.00 7.82 86 ASP A C 1
ATOM 652 O O . ASP A 1 84 ? 18.146 -5.631 -15.086 1.00 6.83 86 ASP A O 1
ATOM 657 N N . ILE A 1 85 ? 17.400 -4.092 -13.625 1.00 5.16 87 ILE A N 1
ATOM 658 C CA . ILE A 1 85 ? 16.157 -3.853 -14.366 1.00 7.78 87 ILE A CA 1
ATOM 659 C C . ILE A 1 85 ? 16.061 -2.431 -14.917 1.00 8.83 87 ILE A C 1
ATOM 660 O O . ILE A 1 85 ? 15.961 -2.217 -16.123 1.00 6.59 87 ILE A O 1
ATOM 665 N N . LYS A 1 86 ? 16.081 -1.459 -14.020 1.00 8.35 88 LYS A N 1
ATOM 666 C CA . LYS A 1 86 ? 15.795 -0.081 -14.400 1.00 9.09 88 LYS A CA 1
ATOM 667 C C . LYS A 1 86 ? 16.794 0.453 -15.426 1.00 8.47 88 LYS A C 1
ATOM 668 O O . LYS A 1 86 ? 16.409 0.991 -16.466 1.00 6.52 88 LYS A O 1
ATOM 674 N N . ARG A 1 87 ? 18.080 0.289 -15.144 1.00 10.00 89 ARG A N 1
ATOM 675 C CA . ARG A 1 87 ? 19.115 0.819 -16.027 1.00 11.60 89 ARG A CA 1
ATOM 676 C C . ARG A 1 87 ? 19.128 0.138 -17.408 1.00 10.10 89 ARG A C 1
ATOM 677 O O . ARG A 1 87 ? 19.137 0.816 -18.437 1.00 10.08 89 ARG A O 1
ATOM 685 N N . PRO A 1 88 ? 19.106 -1.203 -17.441 1.00 7.44 90 PRO A N 1
ATOM 686 C CA . PRO A 1 88 ? 19.077 -1.898 -18.733 1.00 10.36 90 PRO A CA 1
ATOM 687 C C . PRO A 1 88 ? 17.813 -1.595 -19.545 1.00 6.87 90 PRO A C 1
ATOM 688 O O . PRO A 1 88 ? 17.871 -1.484 -20.762 1.00 9.02 90 PRO A O 1
ATOM 692 N N . LEU A 1 89 ? 16.677 -1.502 -18.871 1.00 8.81 91 LEU A N 1
ATOM 693 C CA . LEU A 1 89 ? 15.418 -1.161 -19.520 1.00 8.31 91 LEU A CA 1
ATOM 694 C C . LEU A 1 89 ?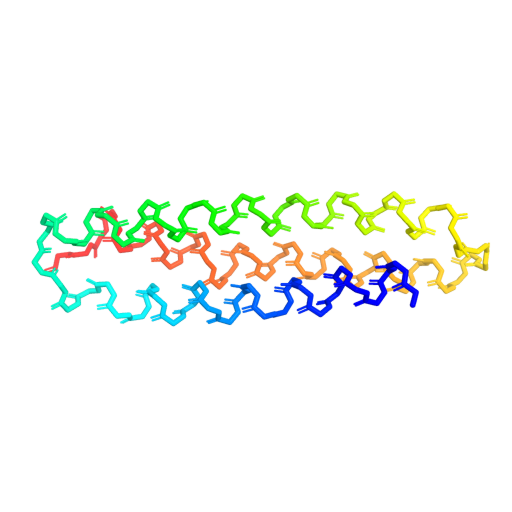 15.495 0.237 -20.111 1.00 7.55 91 LEU A C 1
ATOM 695 O O . LEU A 1 89 ? 15.151 0.454 -21.270 1.00 10.34 91 LEU A O 1
ATOM 700 N N . GLN A 1 90 ? 15.952 1.185 -19.305 1.00 7.08 92 GLN A N 1
ATOM 701 C CA . GLN A 1 90 ? 16.094 2.568 -19.751 1.00 9.93 92 GLN A CA 1
ATOM 702 C C . GLN A 1 90 ? 17.036 2.702 -20.939 1.00 10.24 92 GLN A C 1
ATOM 703 O O . GLN A 1 90 ? 16.777 3.485 -21.848 1.00 12.09 92 GLN A O 1
ATOM 705 N N . SER A 1 91 ? 18.136 1.956 -20.913 1.00 8.86 93 SER A N 1
ATOM 706 C CA . SER A 1 91 ? 19.106 1.943 -22.003 1.00 10.84 93 SER A CA 1
ATOM 707 C C . SER A 1 91 ? 18.514 1.360 -23.295 1.00 17.71 93 SER A C 1
ATOM 708 O O . SER A 1 91 ? 18.770 1.869 -24.389 1.00 15.00 93 SER A O 1
ATOM 711 N N . LEU A 1 92 ? 17.724 0.297 -23.163 1.00 11.26 94 LEU A N 1
ATOM 712 C CA . LEU A 1 92 ? 17.036 -0.295 -24.308 1.00 9.61 94 LEU A CA 1
ATOM 713 C C . LEU A 1 92 ? 15.995 0.637 -24.934 1.00 10.43 94 LEU A C 1
ATOM 714 O O . LEU A 1 92 ? 15.894 0.712 -26.155 1.00 10.13 94 LEU A O 1
ATOM 719 N N . VAL A 1 93 ? 15.214 1.343 -24.123 1.00 8.41 95 VAL A N 1
ATOM 720 C CA . VAL A 1 93 ? 14.191 2.207 -24.714 1.00 13.88 95 VAL A CA 1
ATOM 721 C C . VAL A 1 93 ? 14.747 3.553 -25.204 1.00 14.94 95 VAL A C 1
ATOM 722 O O . VAL A 1 93 ? 14.167 4.178 -26.090 1.00 12.29 95 VAL A O 1
ATOM 726 N N . ASP A 1 94 ? 15.866 3.995 -24.634 1.00 11.75 96 ASP A N 1
ATOM 727 C CA . ASP A 1 94 ? 16.433 5.295 -25.008 1.00 20.11 96 ASP A CA 1
ATOM 728 C C . ASP A 1 94 ? 17.558 5.183 -26.033 1.00 22.37 96 ASP A C 1
ATOM 729 O O . ASP A 1 94 ? 17.717 6.058 -26.885 1.00 24.09 96 ASP A O 1
ATOM 734 N N . SER A 1 95 ? 18.354 4.123 -25.937 1.00 24.30 97 SER A N 1
ATOM 735 C CA . SER A 1 95 ? 19.514 3.975 -26.816 1.00 27.80 97 SER A CA 1
ATOM 736 C C . SER A 1 95 ? 19.566 2.602 -27.461 1.00 24.97 97 SER A C 1
ATOM 737 O O . SER A 1 95 ? 20.634 2.006 -27.587 1.00 26.36 97 SER A O 1
ATOM 740 N N . GLY A 1 96 ? 18.406 2.113 -27.879 1.00 19.98 98 GLY A N 1
ATOM 741 C CA . GLY A 1 96 ? 18.301 0.779 -28.437 1.00 27.45 98 GLY A CA 1
ATOM 742 C C . GLY A 1 96 ? 18.365 0.776 -29.950 1.00 34.05 98 GLY A C 1
ATOM 743 O O . GLY A 1 96 ? 17.671 -0.001 -30.604 1.00 33.10 98 GLY A O 1
ATOM 744 N N . ASP A 1 97 ? 19.205 1.646 -30.504 1.00 30.60 99 ASP A N 1
ATOM 745 C CA . ASP A 1 97 ? 19.389 1.724 -31.949 1.00 36.47 99 ASP A CA 1
ATOM 746 C C . ASP A 1 97 ? 20.507 0.797 -32.426 1.00 37.42 99 ASP A C 1
ATOM 747 O O . ASP A 1 97 ? 20.722 0.616 -33.626 1.00 30.57 99 ASP A O 1
#

GO terms:
  GO:0005484 SNAP receptor activity (F, IDA)
  GO:0000139 Golgi membrane (C, IDA)
  GO:0006906 vesicle fusion (P, IDA)
  GO:0000329 fungal-type vacuole membrane (C, HDA)
  GO:0042144 vacuole fusion, non-autophagic (P, IMP)
  GO:0016236 macroautophagy (P, IMP)
  GO:0006891 intra-Golgi vesicle-mediated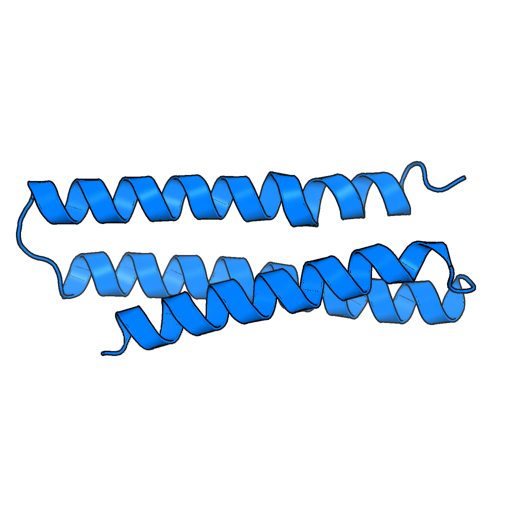 transport (P, IMP)
  GO:0006896 Golgi to vacuole transport (P, IMP)
  GO:0031201 SNARE complex (C, IPI)
  GO:0005515 protein binding (F, IPI)
  GO:0042144 vacuole fusion, non-autophagic (P, IDA)
  GO:0005774 vacuolar membrane (C, IDA)
  GO:0007036 vacuolar calcium ion homeostasis (P, IDA)
  GO:0000421 autophagosome membrane (C, EXP)

InterPro domains:
  IPR000727 Target SNARE coiled-coil homology domain [PS50192] (124-186)
  IPR000727 Target SNARE coiled-coil homology domain [SM00397] (119-186)
  IPR007705 Vesicle transport v-SNARE, N-terminal [PF05008] (1-93)
  IPR010989 SNARE [SSF47661] (7-94)
  IPR027027 GOSR2/Membrin/Bos1 [PIRSF028865] (38-212)
  IPR038407 Vesicle transport v-SNARE, N-terminal domain superfamily [G3DSA:1.20.58.400] (3-99)

CATH classification: 1.20.58.400

Nearest PDB structures (foldseek):
  3onl-assembly1_C  TM=9.686E-01  e=5.588E-11  Saccharomyces cerevisiae
  7xad-assembly3_G  TM=9.552E-01  e=5.082E-09  chemical production metagenome
  7xad-assembly1_C  TM=9.434E-01  e=5.082E-09  chemical production metagenome
  7xad-assembly4_I  TM=9.483E-01  e=1.139E-06  chemical production metagenome
  5aqh-assembly1_B  TM=6.207E-01  e=6.837E-01  Homo sapiens

Secondary structure (DSSP, 8-state):
-HHHHHHHHHHHHHHHHHHHHHHGGGS-HHHHHHHHHHHHHHHHHHHHHHHHHHHHHHHH---HHHHHHHHHHHHHHHHHHIIIIIHHHHHHHHS--

Solvent-accessible surface area: 6046 Å² total; per-residue (Å²): 112,105,14,101,56,45,11,63,69,3,112,68,9,23,124,92,0,88,55,22,13,81,102,0,71,99,25,96,129,98,93,40,74,90,21,14,121,89,0,68,99,8,22,83,64,0,56,81,11,9,90,85,0,72,90,31,2,122,111,71,34,79,60,88,92,98,29,61,94,33,64,64,72,8,76,89,34,102,112,31,0,70,48,37,0,103,158,49,14,45,59,27,86,121,72,43,194